Protein AF-E4XZ53-F1 (afdb_monomer_lite)

Radius of gyration: 16.1 Å; chains: 1; bounding box: 41×36×41 Å

Sequence (140 aa):
MKHDQAEGIFIHFSDGKKYIWHYLAPLLDLEEFKAIPKIIFLEACRGRMAEFANEEHATPAAAAFRQHSQPKTPLRKNVALFAASTEGNVALTSIDAEKASYFTDSVCTSLRNHPYQDLAELRRHVMADLDGIKPLVQVF

Foldseek 3Di:
DVQQVVQQDWDADPVGIDRPCVVVVVVCVPPVNVPAAEEAEAEAFQAPDRDADELQRQDPQQLDPPPPDDRPDPDRPRYHYHYQDDHRHHHHAYPPPVDGGLLVVQLVVCCVVPVPDDPVSSVVSSVVSSVVSDRPDDDD

pLDDT: mean 73.19, std 17.67, range [26.7, 96.44]

InterPro domains:
  IPR001309 Peptidase C14, p20 domain [PS50208] (37-49)
  IPR011600 Peptidase C14, caspase domain [PF00656] (30-130)
  IPR029030 Caspase-like domain superfamily [SSF52129] (35-130)

Organism: Oikopleura dioica (NCBI:txid34765)

Structure (mmCIF, N/CA/C/O backbone):
data_AF-E4XZ53-F1
#
_entry.id   AF-E4XZ53-F1
#
loop_
_atom_site.group_PDB
_atom_site.id
_atom_site.type_symbol
_atom_site.label_atom_id
_atom_site.label_alt_id
_atom_site.label_comp_id
_atom_site.label_asym_id
_atom_site.label_entity_id
_atom_site.label_seq_id
_atom_site.pdbx_PDB_ins_code
_atom_site.Cartn_x
_atom_site.Cartn_y
_atom_site.Cartn_z
_atom_site.occupancy
_atom_site.B_iso_or_equiv
_atom_site.auth_seq_id
_atom_site.auth_comp_id
_atom_site.auth_asym_id
_atom_site.auth_atom_id
_atom_site.pdbx_PDB_model_num
ATOM 1 N N . MET A 1 1 ? 2.853 14.688 19.493 1.00 43.38 1 MET A N 1
ATOM 2 C CA . MET A 1 1 ? 3.377 15.432 18.326 1.00 43.38 1 MET A CA 1
ATOM 3 C C . MET A 1 1 ? 4.862 15.221 18.007 1.00 43.38 1 MET A C 1
ATOM 5 O O . MET A 1 1 ? 5.200 15.363 16.845 1.00 43.38 1 MET A O 1
ATOM 9 N N . LYS A 1 2 ? 5.769 14.888 18.949 1.00 45.66 2 LYS A N 1
ATOM 10 C CA . LYS A 1 2 ? 7.175 14.547 18.601 1.00 45.66 2 LYS A CA 1
ATOM 11 C C . LYS A 1 2 ? 7.408 13.070 18.228 1.00 45.66 2 LYS A C 1
ATOM 13 O O . LYS A 1 2 ? 8.416 12.771 17.603 1.00 45.66 2 LYS A O 1
ATOM 18 N N . HIS A 1 3 ? 6.500 12.161 18.591 1.00 47.59 3 HIS A N 1
ATOM 19 C CA . HIS A 1 3 ? 6.663 10.722 18.340 1.00 47.59 3 HIS A CA 1
ATOM 20 C C . HIS A 1 3 ? 6.436 10.329 16.873 1.00 47.59 3 HIS A C 1
ATOM 22 O O . HIS A 1 3 ? 7.139 9.463 16.369 1.00 47.59 3 HIS A O 1
ATOM 28 N N . ASP A 1 4 ? 5.539 11.013 16.163 1.00 50.09 4 ASP A N 1
ATOM 29 C CA . ASP A 1 4 ? 5.110 10.612 14.814 1.00 50.09 4 ASP A CA 1
ATOM 30 C C . ASP A 1 4 ? 6.155 10.925 13.723 1.00 50.09 4 ASP A C 1
ATOM 32 O O . ASP A 1 4 ? 6.219 10.252 12.696 1.0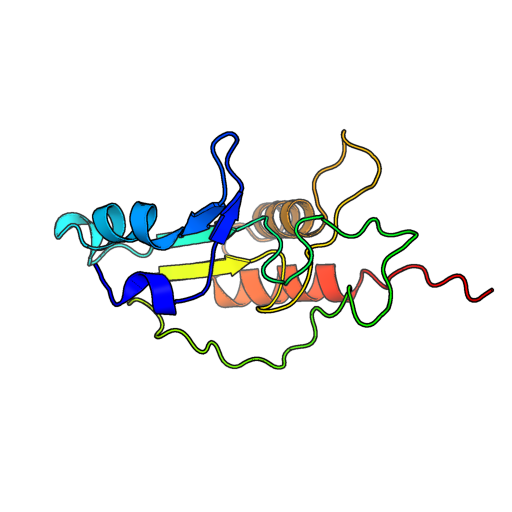0 50.09 4 ASP A O 1
ATOM 36 N N . GLN A 1 5 ? 7.035 11.906 13.962 1.00 49.66 5 GLN A N 1
ATOM 37 C CA . GLN A 1 5 ? 8.167 12.214 13.073 1.00 49.66 5 GLN A CA 1
ATOM 38 C C . GLN A 1 5 ? 9.224 11.099 13.074 1.00 49.66 5 GLN A C 1
ATOM 40 O O . GLN A 1 5 ? 9.925 10.912 12.081 1.00 49.66 5 GLN A O 1
ATOM 45 N N . ALA A 1 6 ? 9.320 10.333 14.167 1.00 46.00 6 ALA A N 1
ATOM 46 C CA . ALA A 1 6 ? 10.237 9.201 14.284 1.00 46.00 6 ALA A CA 1
ATOM 47 C C . ALA A 1 6 ? 9.743 7.950 13.532 1.00 46.00 6 ALA A C 1
ATOM 49 O O . ALA A 1 6 ? 10.519 7.019 13.332 1.00 46.00 6 ALA A O 1
ATOM 50 N N . GLU A 1 7 ? 8.482 7.932 13.080 1.00 54.88 7 GLU A N 1
ATOM 51 C CA . GLU A 1 7 ? 7.881 6.802 12.357 1.00 54.88 7 GLU A CA 1
ATOM 52 C C . GLU A 1 7 ? 8.239 6.784 10.851 1.00 54.88 7 GLU A C 1
ATOM 54 O O . GLU A 1 7 ? 7.857 5.858 10.135 1.00 54.88 7 GLU A O 1
ATOM 59 N N . GLY A 1 8 ? 8.992 7.786 10.371 1.00 63.41 8 GLY A N 1
ATOM 60 C CA . GLY A 1 8 ? 9.863 7.694 9.188 1.00 63.41 8 GLY A CA 1
ATOM 61 C C . GLY A 1 8 ? 9.218 7.746 7.797 1.00 63.41 8 GLY A C 1
ATOM 62 O O . GLY A 1 8 ? 9.947 7.723 6.808 1.00 63.41 8 GLY A O 1
ATOM 63 N N . ILE A 1 9 ? 7.887 7.833 7.676 1.00 75.31 9 ILE A N 1
ATOM 64 C CA . ILE A 1 9 ? 7.204 7.873 6.368 1.00 75.31 9 ILE A CA 1
ATOM 65 C C . ILE A 1 9 ? 6.792 9.307 6.019 1.00 75.31 9 ILE A C 1
ATOM 67 O O . ILE A 1 9 ? 5.923 9.893 6.673 1.00 75.31 9 ILE A O 1
ATOM 71 N N . PHE A 1 10 ? 7.384 9.853 4.957 1.00 79.19 10 PHE A N 1
ATOM 72 C CA . PHE A 1 10 ? 6.996 11.131 4.364 1.00 79.19 10 PHE A CA 1
ATOM 73 C C . PHE A 1 10 ? 6.381 10.930 2.976 1.00 79.19 10 PHE A C 1
ATOM 75 O O . PHE A 1 10 ? 6.775 10.037 2.235 1.00 79.19 10 PHE A O 1
ATOM 82 N N . ILE A 1 11 ? 5.423 11.787 2.633 1.00 79.75 11 ILE A N 1
ATOM 83 C CA . ILE A 1 11 ? 4.800 11.891 1.312 1.00 79.75 11 ILE A CA 1
ATOM 84 C C . ILE A 1 11 ? 5.080 13.292 0.770 1.00 79.75 11 ILE A C 1
ATOM 86 O O . ILE A 1 11 ? 5.128 14.268 1.526 1.00 79.75 11 ILE A O 1
ATOM 90 N N . HIS A 1 12 ? 5.287 13.388 -0.540 1.00 80.25 12 HIS A N 1
ATOM 91 C CA . HIS A 1 12 ? 5.400 14.658 -1.242 1.00 80.25 12 HIS A CA 1
ATOM 92 C C . HIS A 1 12 ? 4.020 15.169 -1.651 1.00 80.25 12 HIS A C 1
ATOM 94 O O . HIS A 1 12 ? 3.297 14.508 -2.389 1.00 80.25 12 HIS A O 1
ATOM 100 N N . PHE A 1 13 ? 3.686 16.366 -1.187 1.00 82.44 13 PHE A N 1
ATOM 101 C CA . PHE A 1 13 ? 2.562 17.160 -1.666 1.00 82.44 13 PHE A CA 1
ATOM 102 C C . PHE A 1 13 ? 3.090 18.318 -2.522 1.00 82.44 13 PHE A C 1
ATOM 104 O O . PHE A 1 13 ? 4.295 18.591 -2.538 1.00 82.44 13 PHE A O 1
ATOM 111 N N . SER A 1 14 ? 2.196 19.025 -3.216 1.00 84.56 14 SER A N 1
ATOM 112 C CA . SER A 1 14 ? 2.557 20.194 -4.034 1.00 84.56 14 SER A CA 1
ATOM 113 C C . SER A 1 14 ? 3.219 21.320 -3.229 1.00 84.56 14 SER A C 1
ATOM 115 O O . SER A 1 14 ? 4.012 22.078 -3.776 1.00 84.56 14 SER A O 1
ATOM 117 N N . ASP A 1 15 ? 2.936 21.404 -1.928 1.00 85.69 15 ASP A N 1
ATOM 118 C CA . ASP A 1 15 ? 3.503 22.371 -0.982 1.00 85.69 15 ASP A CA 1
ATOM 119 C C . ASP A 1 15 ? 4.679 21.811 -0.157 1.00 85.69 15 ASP A C 1
ATOM 121 O O . ASP A 1 15 ? 5.179 22.476 0.751 1.00 85.69 15 ASP A O 1
ATOM 125 N N . GLY A 1 16 ? 5.149 20.600 -0.474 1.00 82.44 16 GLY A N 1
ATOM 126 C CA . GLY A 1 16 ? 6.372 20.027 0.081 1.00 82.44 16 GLY A CA 1
ATOM 127 C C . GLY A 1 16 ? 6.203 18.673 0.770 1.00 82.44 16 GLY A C 1
ATOM 128 O O . GLY A 1 16 ? 5.188 17.984 0.663 1.00 82.44 16 GLY A O 1
ATOM 129 N N . LYS A 1 17 ? 7.263 18.258 1.471 1.00 81.25 17 LYS A N 1
ATOM 130 C CA . LYS A 1 17 ? 7.330 16.968 2.171 1.00 81.25 17 LYS A CA 1
ATOM 131 C C . LYS A 1 17 ? 6.567 17.027 3.485 1.00 81.25 17 LYS A C 1
ATOM 133 O O . LYS A 1 17 ? 6.810 17.918 4.299 1.00 81.25 17 LYS A O 1
ATOM 138 N N . LYS A 1 18 ? 5.718 16.033 3.739 1.00 83.81 18 LYS A N 1
ATOM 139 C CA . LYS A 1 18 ? 4.963 15.932 4.991 1.00 83.81 18 LYS A CA 1
ATOM 140 C C . LYS A 1 18 ? 4.955 14.511 5.531 1.00 83.81 18 LYS A C 1
ATOM 142 O O . LYS A 1 18 ? 4.896 13.556 4.766 1.00 83.81 18 LYS A O 1
ATOM 147 N N . TYR A 1 19 ? 4.983 14.368 6.852 1.00 82.44 19 TYR A N 1
ATOM 148 C CA . TYR A 1 19 ? 4.869 13.063 7.502 1.00 82.44 19 TYR A CA 1
ATOM 149 C C . TYR A 1 19 ? 3.428 12.570 7.443 1.00 82.44 19 TYR A C 1
ATOM 151 O O . TYR A 1 19 ? 2.519 13.266 7.898 1.00 82.44 19 TYR A O 1
ATOM 159 N N . ILE A 1 20 ? 3.220 11.364 6.911 1.00 81.88 20 ILE A N 1
ATOM 160 C CA . ILE A 1 20 ? 1.872 10.813 6.715 1.00 81.88 20 ILE A CA 1
ATOM 161 C C . ILE A 1 20 ? 1.120 10.677 8.047 1.00 81.88 20 ILE A C 1
ATOM 163 O O . ILE A 1 20 ? -0.071 10.967 8.138 1.00 81.88 20 ILE A O 1
ATOM 167 N N . TRP A 1 21 ? 1.832 10.324 9.119 1.00 81.56 21 TRP A N 1
ATOM 168 C CA . TRP A 1 21 ? 1.237 10.095 10.432 1.00 81.56 21 TRP A CA 1
ATOM 169 C C . TRP A 1 21 ? 0.693 11.360 11.088 1.00 81.56 21 TRP A C 1
ATOM 171 O O . TRP A 1 21 ? -0.245 11.259 11.868 1.00 81.56 21 TRP A O 1
ATOM 181 N N . HIS A 1 22 ? 1.175 12.551 10.717 1.00 82.50 22 HIS A N 1
ATOM 182 C CA . HIS A 1 22 ? 0.549 13.799 11.169 1.00 82.50 22 HIS A CA 1
ATOM 183 C C . HIS A 1 22 ? -0.903 13.934 10.683 1.00 82.50 22 HIS A C 1
ATOM 185 O O . HIS A 1 22 ? -1.699 14.601 11.335 1.00 82.50 22 HIS A O 1
ATOM 191 N N . TYR A 1 23 ? -1.246 13.298 9.560 1.00 82.88 23 TYR A N 1
ATOM 192 C CA . TYR A 1 23 ? -2.596 13.300 8.993 1.00 82.88 23 TYR A CA 1
ATOM 193 C C . TYR A 1 23 ? -3.411 12.095 9.440 1.00 82.88 23 TYR A C 1
ATOM 195 O O . TYR A 1 23 ? -4.608 12.213 9.686 1.00 82.88 23 TYR A O 1
ATOM 203 N N . LEU A 1 24 ? -2.765 10.935 9.554 1.00 84.38 24 LEU A N 1
ATOM 204 C CA . LEU A 1 24 ? -3.453 9.703 9.912 1.00 84.38 24 LEU A CA 1
ATOM 205 C C . LEU A 1 24 ? -3.709 9.582 11.413 1.00 84.38 24 LEU A C 1
ATOM 207 O O . LEU A 1 24 ? -4.781 9.123 11.785 1.00 84.38 24 LEU A O 1
ATOM 211 N N . ALA A 1 25 ? -2.778 9.990 12.282 1.00 82.94 25 ALA A N 1
ATOM 212 C CA . ALA A 1 25 ? -2.934 9.824 13.730 1.00 82.94 25 ALA A CA 1
ATOM 213 C C . ALA A 1 25 ? -4.231 10.456 14.275 1.00 82.94 25 ALA A C 1
ATOM 215 O O . ALA A 1 25 ? -4.965 9.744 14.955 1.00 82.94 25 ALA A O 1
ATOM 216 N N . PRO A 1 26 ? -4.610 11.701 13.907 1.00 85.19 26 PRO A N 1
ATOM 217 C CA . PRO A 1 26 ? -5.870 12.287 14.367 1.00 85.19 26 PRO A CA 1
ATOM 218 C C . PRO A 1 26 ? -7.105 11.460 14.008 1.00 85.19 26 PRO A C 1
ATOM 220 O O . PRO A 1 26 ? -8.042 11.411 14.792 1.00 85.19 26 PRO A O 1
ATOM 223 N N . LEU A 1 27 ? -7.103 10.803 12.844 1.00 82.25 27 LEU A N 1
ATOM 224 C CA . LEU A 1 27 ? -8.181 9.913 12.419 1.00 82.25 27 LEU A CA 1
ATOM 225 C C . LEU A 1 27 ? -8.122 8.579 13.176 1.00 82.25 27 LEU A C 1
ATOM 227 O O . LEU A 1 27 ? -9.135 8.065 13.633 1.00 82.25 27 LEU A O 1
ATOM 231 N N . LEU A 1 28 ? -6.929 8.004 13.303 1.00 82.06 28 LEU A N 1
ATOM 232 C CA . LEU A 1 28 ? -6.718 6.683 13.893 1.00 82.06 28 LEU A CA 1
ATOM 233 C C . LEU A 1 28 ? -6.945 6.649 15.408 1.00 82.06 28 LEU A C 1
ATOM 235 O O . LEU A 1 28 ? -7.280 5.586 15.935 1.00 82.06 28 LEU A O 1
ATOM 239 N N . ASP A 1 29 ? -6.780 7.790 16.076 1.00 81.81 29 ASP A N 1
ATOM 240 C CA . ASP A 1 29 ? -6.873 7.924 17.529 1.00 81.81 29 ASP A CA 1
ATOM 241 C C . ASP A 1 29 ? -8.289 8.302 18.018 1.00 81.81 29 ASP A C 1
ATOM 243 O O . ASP A 1 29 ? -8.516 8.337 19.231 1.00 81.81 29 ASP A O 1
ATOM 247 N N . LEU A 1 30 ? -9.250 8.525 17.105 1.00 86.31 30 LEU A N 1
ATOM 248 C CA . LEU A 1 30 ? -10.670 8.709 17.443 1.00 86.31 30 LEU A CA 1
ATOM 249 C C . LEU A 1 30 ? -11.216 7.471 18.159 1.00 86.31 30 LEU A C 1
ATOM 251 O O . LEU A 1 30 ? -10.996 6.340 17.715 1.00 86.31 30 LEU A O 1
ATOM 255 N N . GLU A 1 31 ? -11.944 7.679 19.258 1.00 87.31 31 GLU A N 1
ATOM 256 C CA . GLU A 1 31 ? -12.443 6.600 20.120 1.00 87.31 31 GLU A CA 1
ATOM 257 C C . GLU A 1 31 ? -13.323 5.620 19.336 1.00 87.31 31 GLU A C 1
ATOM 259 O O . GLU A 1 31 ? -13.156 4.405 19.425 1.00 87.31 31 GLU A O 1
ATOM 264 N N . GLU A 1 32 ? -14.182 6.163 18.478 1.00 87.56 32 GLU A N 1
ATOM 265 C CA . GLU A 1 32 ? -15.097 5.444 17.597 1.00 87.56 32 GLU A CA 1
ATOM 266 C C . GLU A 1 32 ? -14.352 4.553 16.604 1.00 87.56 32 GLU A C 1
ATOM 268 O O . GLU A 1 32 ? -14.845 3.500 16.199 1.00 87.56 32 GLU A O 1
ATOM 273 N N . PHE A 1 33 ? -13.144 4.959 16.215 1.00 84.50 33 PHE A N 1
ATOM 274 C CA . PHE A 1 33 ? -12.345 4.212 15.266 1.00 84.50 33 PHE A CA 1
ATOM 275 C C . PHE A 1 33 ? -11.413 3.227 15.946 1.00 84.50 33 PHE A C 1
ATOM 277 O O . PHE A 1 33 ? -11.055 2.259 15.289 1.00 84.50 33 PHE A O 1
ATOM 284 N N . LYS A 1 34 ? -11.056 3.348 17.232 1.00 81.44 34 LYS A N 1
ATOM 285 C CA . LYS A 1 34 ? -10.080 2.453 17.897 1.00 81.44 34 LYS A CA 1
ATOM 286 C C . LYS A 1 34 ? -10.353 0.959 17.701 1.00 81.44 34 LYS A C 1
ATOM 288 O O . LYS A 1 34 ? -9.409 0.209 17.448 1.00 81.44 34 LYS A O 1
ATOM 293 N N . ALA A 1 35 ? -11.614 0.534 17.762 1.00 83.50 35 ALA A N 1
ATOM 294 C CA . ALA A 1 35 ? -12.009 -0.869 17.598 1.00 83.50 35 ALA A CA 1
ATOM 295 C C . ALA A 1 35 ? -12.091 -1.340 16.133 1.00 83.50 35 ALA A C 1
ATOM 297 O O . ALA A 1 35 ? -12.118 -2.540 15.875 1.00 83.50 35 ALA A O 1
ATOM 298 N N . ILE A 1 36 ? -12.114 -0.417 15.170 1.00 87.62 36 ILE A N 1
ATOM 299 C CA . ILE A 1 36 ? -12.284 -0.724 13.748 1.00 87.62 36 ILE A CA 1
ATOM 300 C C . ILE A 1 36 ? -10.912 -1.032 13.125 1.00 87.62 36 ILE A C 1
ATOM 302 O O . ILE A 1 36 ? -9.989 -0.230 13.299 1.00 87.62 36 ILE A O 1
ATOM 306 N N . PRO A 1 37 ? -10.736 -2.152 12.399 1.00 87.25 37 PRO A N 1
ATOM 307 C CA . PRO A 1 37 ? -9.548 -2.391 11.583 1.00 87.25 37 PRO A CA 1
ATOM 308 C C . PRO A 1 37 ? -9.445 -1.384 10.433 1.00 87.25 37 PRO A C 1
ATOM 310 O O . PRO A 1 37 ? -10.416 -1.156 9.716 1.00 87.25 37 PRO A O 1
ATOM 313 N N . LYS A 1 38 ? -8.262 -0.801 10.227 1.00 88.00 38 LYS A N 1
ATOM 314 C CA . LYS A 1 38 ? -7.980 0.104 9.105 1.00 88.00 38 LYS A CA 1
ATOM 315 C C . LYS A 1 38 ? -6.924 -0.505 8.210 1.00 88.00 38 LYS A C 1
ATOM 317 O O . LYS A 1 38 ? -5.934 -1.056 8.690 1.00 88.00 38 LYS A O 1
ATOM 322 N N . ILE A 1 39 ? -7.121 -0.337 6.914 1.00 89.19 39 ILE A N 1
ATOM 323 C CA . ILE A 1 39 ? -6.181 -0.760 5.886 1.00 89.19 39 ILE A CA 1
ATOM 324 C C . ILE A 1 39 ? -5.718 0.500 5.168 1.00 89.19 39 ILE A C 1
ATOM 326 O O . ILE A 1 39 ? -6.537 1.316 4.750 1.00 89.19 39 ILE A O 1
ATOM 330 N N . ILE A 1 40 ? -4.406 0.670 5.056 1.00 88.38 40 ILE A N 1
ATOM 331 C CA . ILE A 1 40 ? -3.780 1.780 4.344 1.00 88.38 40 ILE A CA 1
ATOM 332 C C . ILE A 1 40 ? -2.976 1.183 3.197 1.00 88.38 40 ILE A C 1
ATOM 334 O O . ILE A 1 40 ? -2.075 0.377 3.433 1.00 88.38 40 ILE A O 1
ATOM 338 N N . PHE A 1 41 ? -3.279 1.610 1.975 1.00 90.12 41 PHE A N 1
ATOM 339 C CA . PHE A 1 41 ? -2.453 1.359 0.799 1.00 90.12 41 PHE A CA 1
ATOM 340 C C . PHE A 1 41 ? -1.627 2.612 0.511 1.00 90.12 41 PHE A C 1
ATOM 342 O O . PHE A 1 41 ? -2.175 3.706 0.393 1.00 90.12 41 PHE A O 1
ATOM 349 N N . LEU A 1 42 ? -0.308 2.456 0.443 1.00 87.50 42 LEU A N 1
ATOM 350 C CA . LEU A 1 42 ? 0.646 3.538 0.246 1.00 87.50 42 LEU A CA 1
ATOM 351 C C . LEU A 1 42 ? 1.435 3.316 -1.046 1.00 87.50 42 LEU A C 1
ATOM 353 O O . LEU A 1 42 ? 2.426 2.585 -1.061 1.00 87.50 42 LEU A O 1
ATOM 357 N N . GLU A 1 43 ? 1.011 3.995 -2.108 1.00 87.12 43 GLU A N 1
ATOM 358 C CA . GLU A 1 43 ? 1.741 4.105 -3.373 1.00 87.12 43 GLU A CA 1
ATOM 359 C C . GLU A 1 43 ? 2.727 5.277 -3.292 1.00 87.12 43 GLU A C 1
ATOM 361 O O . GLU A 1 43 ? 2.416 6.411 -3.656 1.00 87.12 43 GLU A O 1
ATOM 366 N N . ALA A 1 44 ? 3.899 5.029 -2.715 1.00 80.81 44 ALA A N 1
ATOM 367 C CA . ALA A 1 44 ? 4.952 6.029 -2.608 1.00 80.81 44 ALA A CA 1
ATOM 368 C C . ALA A 1 44 ? 6.317 5.372 -2.406 1.00 80.81 44 ALA A C 1
ATOM 370 O O . ALA A 1 44 ? 6.428 4.314 -1.780 1.00 80.81 44 ALA A O 1
ATOM 371 N N . CYS A 1 45 ? 7.368 6.060 -2.850 1.00 78.19 45 CYS A N 1
ATOM 372 C CA . CYS A 1 45 ? 8.732 5.740 -2.451 1.00 78.19 45 CYS A CA 1
ATOM 373 C C . CYS A 1 45 ? 8.926 6.009 -0.952 1.00 78.19 45 CYS A C 1
ATOM 375 O O . CYS A 1 45 ? 8.416 6.986 -0.403 1.00 78.19 45 CYS A O 1
ATOM 377 N N . ARG A 1 46 ? 9.722 5.167 -0.289 1.00 75.50 46 ARG A N 1
ATOM 378 C CA . ARG A 1 46 ? 10.058 5.287 1.141 1.00 75.50 46 ARG A CA 1
ATOM 379 C C . ARG A 1 46 ? 11.565 5.428 1.370 1.00 75.50 46 ARG A C 1
ATOM 381 O O . ARG A 1 46 ? 12.049 5.179 2.474 1.00 75.50 46 ARG A O 1
ATOM 388 N N . GLY A 1 47 ? 12.304 5.797 0.323 1.00 67.31 47 GLY A N 1
ATOM 389 C CA . GLY A 1 47 ? 13.759 5.934 0.294 1.00 67.31 47 GLY A CA 1
ATOM 390 C C . GLY A 1 47 ? 14.250 7.364 0.072 1.00 67.31 47 GLY A C 1
ATOM 391 O O . GLY A 1 47 ? 13.489 8.326 0.106 1.00 67.31 47 GLY A O 1
ATOM 392 N N . ARG A 1 48 ? 15.567 7.511 -0.135 1.00 56.66 48 ARG A N 1
ATOM 393 C CA . ARG A 1 48 ? 16.204 8.826 -0.361 1.00 56.66 48 ARG A CA 1
ATOM 394 C C . ARG A 1 48 ? 15.919 9.406 -1.744 1.00 56.66 48 ARG A C 1
ATOM 396 O O . ARG A 1 48 ? 16.025 10.617 -1.913 1.00 56.66 48 ARG A O 1
ATOM 403 N N . MET A 1 49 ? 15.590 8.554 -2.712 1.00 55.66 49 MET A N 1
ATOM 404 C CA . MET A 1 49 ? 15.195 8.992 -4.045 1.00 55.66 49 MET A CA 1
ATOM 405 C C . MET A 1 49 ? 13.708 9.338 -4.010 1.00 55.66 49 MET A C 1
ATOM 407 O O . MET A 1 49 ? 12.879 8.513 -3.634 1.00 55.66 49 MET A O 1
ATOM 411 N N . ALA A 1 50 ? 13.407 10.597 -4.322 1.00 50.66 50 ALA A N 1
ATOM 412 C CA . ALA A 1 50 ? 12.056 11.157 -4.311 1.00 50.66 50 ALA A CA 1
ATOM 413 C C . ALA A 1 50 ? 11.238 10.774 -5.559 1.00 50.66 50 ALA A C 1
ATOM 415 O O . ALA A 1 50 ? 10.115 11.242 -5.717 1.00 50.66 50 ALA A O 1
ATOM 416 N N . GLU A 1 51 ? 11.807 9.948 -6.437 1.00 54.69 51 GLU A N 1
ATOM 417 C CA . GLU A 1 51 ? 11.258 9.578 -7.737 1.00 54.69 51 GLU A CA 1
ATOM 418 C C . GLU A 1 51 ? 11.076 8.061 -7.806 1.00 54.69 51 GLU A C 1
ATOM 420 O O . GLU A 1 51 ? 11.879 7.301 -7.253 1.00 54.69 51 GLU A O 1
ATOM 425 N N . PHE A 1 52 ? 10.005 7.636 -8.477 1.00 54.59 52 PHE A N 1
ATOM 426 C CA . PHE A 1 52 ? 9.794 6.237 -8.826 1.00 54.59 52 PHE A CA 1
ATOM 427 C C . PHE A 1 52 ? 10.903 5.777 -9.774 1.00 54.59 52 PHE A C 1
ATOM 429 O O . PHE A 1 52 ? 11.359 6.545 -10.622 1.00 54.59 52 PHE A O 1
ATOM 436 N N . ALA A 1 53 ? 11.333 4.523 -9.649 1.00 56.44 53 ALA A N 1
ATOM 437 C CA . ALA A 1 53 ? 12.227 3.951 -10.646 1.00 56.44 53 ALA A CA 1
ATOM 438 C C . ALA A 1 53 ? 11.400 3.403 -11.814 1.00 56.44 53 ALA A C 1
ATOM 440 O O . ALA A 1 53 ? 10.528 2.553 -11.623 1.00 56.44 53 ALA A O 1
ATOM 441 N N . ASN A 1 54 ? 11.700 3.895 -13.016 1.00 58.00 54 ASN A N 1
ATOM 442 C CA . ASN A 1 54 ? 11.196 3.331 -14.264 1.00 58.00 54 ASN A CA 1
ATOM 443 C C . ASN A 1 54 ? 11.792 1.932 -14.465 1.00 58.00 54 ASN A C 1
ATOM 445 O O . ASN A 1 54 ? 12.986 1.737 -14.225 1.00 58.00 54 ASN A O 1
ATOM 449 N N . GLU A 1 55 ? 10.982 0.978 -14.931 1.00 58.62 55 GLU A N 1
ATOM 450 C CA . GLU A 1 55 ? 11.381 -0.430 -15.096 1.00 58.62 55 GLU A CA 1
ATOM 451 C C . GLU A 1 55 ? 12.683 -0.595 -15.908 1.00 58.62 55 GLU A C 1
ATOM 453 O O . GLU A 1 55 ? 13.565 -1.345 -15.496 1.00 58.62 55 GLU A O 1
ATOM 458 N N . GLU A 1 56 ? 12.862 0.174 -16.990 1.00 55.47 56 GLU A N 1
ATOM 459 C CA . GLU A 1 56 ? 14.048 0.119 -17.870 1.00 55.47 56 GLU A CA 1
ATOM 460 C C . GLU A 1 56 ? 15.355 0.607 -17.217 1.00 55.47 56 GLU A C 1
ATOM 462 O O . GLU A 1 56 ? 16.447 0.355 -17.727 1.00 55.47 56 GLU A O 1
ATOM 467 N N . HIS A 1 57 ? 15.272 1.331 -16.099 1.00 53.00 57 HIS A N 1
ATOM 468 C CA . HIS A 1 57 ? 16.428 1.940 -15.427 1.00 53.00 57 HIS A CA 1
ATOM 469 C C . HIS A 1 57 ? 16.581 1.482 -13.971 1.00 53.00 57 HIS A C 1
ATOM 471 O O . HIS A 1 57 ? 17.472 1.947 -13.252 1.00 53.00 57 HIS A O 1
ATOM 477 N N . ALA A 1 58 ? 15.725 0.567 -13.513 1.00 51.78 58 ALA A N 1
ATOM 478 C CA . ALA A 1 58 ? 15.743 0.074 -12.148 1.00 51.78 58 ALA A CA 1
ATOM 479 C C . ALA A 1 58 ? 16.962 -0.839 -11.921 1.00 51.78 58 ALA A C 1
ATOM 481 O O . ALA A 1 58 ? 17.013 -1.983 -12.367 1.00 51.78 58 ALA A O 1
ATOM 482 N N . THR A 1 59 ? 17.963 -0.351 -11.182 1.00 50.34 59 THR A N 1
ATOM 483 C CA . THR A 1 59 ? 19.074 -1.206 -10.734 1.00 50.34 59 THR A CA 1
ATOM 484 C C . THR A 1 59 ? 18.585 -2.232 -9.695 1.00 50.34 59 THR A C 1
ATOM 486 O O . THR A 1 59 ? 17.650 -1.947 -8.943 1.00 50.34 59 THR A O 1
ATOM 489 N N . PRO A 1 60 ? 19.230 -3.409 -9.554 1.00 46.62 60 PRO A N 1
ATOM 490 C CA . PRO A 1 60 ? 18.830 -4.432 -8.577 1.00 46.62 60 PRO A CA 1
ATOM 491 C C . PRO A 1 60 ? 18.801 -3.958 -7.111 1.00 46.62 60 PRO A C 1
ATOM 493 O O . PRO A 1 60 ? 18.141 -4.574 -6.277 1.00 46.62 60 PRO A O 1
ATOM 496 N N . ALA A 1 61 ? 19.510 -2.870 -6.788 1.00 42.25 61 ALA A N 1
ATOM 497 C CA . ALA A 1 61 ? 19.469 -2.226 -5.475 1.00 42.25 61 ALA A CA 1
ATOM 498 C C . ALA A 1 61 ? 18.261 -1.283 -5.302 1.00 42.25 61 ALA A C 1
ATOM 500 O O . ALA A 1 61 ? 17.810 -1.086 -4.180 1.00 42.25 61 ALA A O 1
ATOM 501 N N . ALA A 1 62 ? 17.729 -0.727 -6.395 1.00 46.34 62 ALA A N 1
ATOM 502 C CA . ALA A 1 62 ? 16.522 0.096 -6.406 1.00 46.34 62 ALA A CA 1
ATOM 503 C C . ALA A 1 62 ? 15.244 -0.766 -6.388 1.00 46.34 62 ALA A C 1
ATOM 505 O O . ALA A 1 62 ? 14.294 -0.448 -5.681 1.00 46.34 62 ALA A O 1
ATOM 506 N N . ALA A 1 63 ? 15.245 -1.901 -7.092 1.00 48.41 63 ALA A N 1
ATOM 507 C CA . ALA A 1 63 ? 14.095 -2.804 -7.228 1.00 48.41 63 ALA A CA 1
ATOM 508 C C . ALA A 1 63 ? 13.873 -3.758 -6.034 1.00 48.41 63 ALA A C 1
ATOM 510 O O . ALA A 1 63 ? 13.108 -4.718 -6.123 1.00 48.41 63 ALA A O 1
ATOM 511 N N . ALA A 1 64 ? 14.567 -3.561 -4.914 1.00 49.12 64 ALA A N 1
ATOM 512 C CA . ALA A 1 64 ? 14.573 -4.540 -3.842 1.00 49.12 64 ALA A CA 1
ATOM 513 C C . ALA A 1 64 ? 13.288 -4.481 -2.988 1.00 49.12 64 ALA A C 1
ATOM 515 O O . ALA A 1 64 ? 13.285 -3.963 -1.871 1.00 49.12 64 ALA A O 1
ATOM 516 N N . PHE A 1 65 ? 12.253 -5.210 -3.415 1.00 50.06 65 PHE A N 1
ATOM 517 C CA . PHE A 1 65 ? 11.256 -5.830 -2.522 1.00 50.06 65 PHE A CA 1
ATOM 518 C C . PHE A 1 65 ? 11.887 -6.902 -1.599 1.00 50.06 65 PHE A C 1
ATOM 520 O O . PHE A 1 65 ? 11.212 -7.781 -1.069 1.00 50.06 65 PHE A O 1
ATOM 527 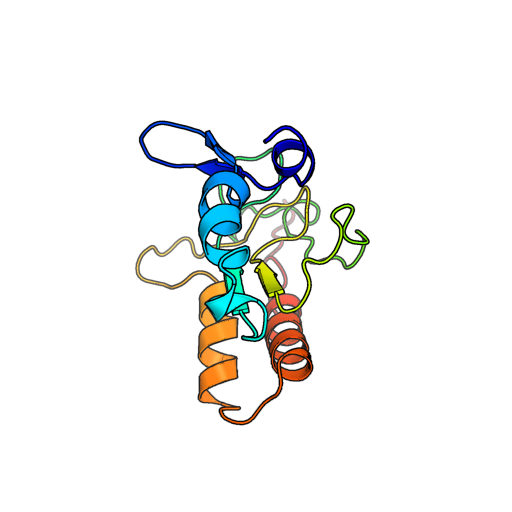N N . ARG A 1 66 ? 13.208 -6.852 -1.359 1.00 42.53 66 ARG A N 1
ATOM 528 C CA . ARG A 1 66 ? 13.891 -7.798 -0.479 1.00 42.53 66 ARG A CA 1
ATOM 529 C C . ARG A 1 66 ? 13.464 -7.557 0.966 1.00 42.53 66 ARG A C 1
ATOM 531 O O . ARG A 1 66 ? 13.633 -6.472 1.521 1.00 42.53 66 ARG A O 1
ATOM 538 N N . GLN A 1 67 ? 12.932 -8.620 1.559 1.00 44.34 67 GLN A N 1
ATOM 539 C CA . GLN A 1 67 ? 12.320 -8.750 2.884 1.00 44.34 67 GLN A CA 1
ATOM 540 C C . GLN A 1 67 ? 13.250 -8.479 4.094 1.00 44.34 67 GLN A C 1
ATOM 542 O O . GLN A 1 67 ? 13.255 -9.249 5.054 1.00 44.34 67 GLN A O 1
ATOM 547 N N . HIS A 1 68 ? 14.041 -7.403 4.118 1.00 40.09 68 HIS A N 1
ATOM 548 C CA . HIS A 1 68 ? 15.057 -7.215 5.169 1.00 40.09 68 HIS A CA 1
ATOM 549 C C . HIS A 1 68 ? 15.015 -5.883 5.912 1.00 40.09 68 HIS A C 1
ATOM 551 O O . HIS A 1 68 ? 16.046 -5.315 6.261 1.00 40.09 68 HIS A O 1
ATOM 557 N N . SER A 1 69 ? 13.825 -5.434 6.287 1.00 42.94 69 SER A N 1
ATOM 558 C CA . SER A 1 69 ? 13.712 -4.492 7.397 1.00 42.94 69 SER A CA 1
ATOM 559 C C . SER A 1 69 ? 12.531 -4.887 8.267 1.00 42.94 69 SER A C 1
ATOM 561 O O . SER A 1 69 ? 11.378 -4.728 7.862 1.00 42.94 69 SER A O 1
ATOM 563 N N . GLN A 1 70 ? 12.815 -5.409 9.466 1.00 44.25 70 GLN A N 1
ATOM 564 C CA . GLN A 1 70 ? 11.829 -5.368 10.542 1.00 44.25 70 GLN A CA 1
ATOM 565 C C . GLN A 1 70 ? 11.326 -3.921 10.638 1.00 44.25 70 GLN A C 1
ATOM 567 O O . GLN A 1 70 ? 12.158 -3.008 10.591 1.00 44.25 70 GLN A O 1
ATOM 572 N N . PRO A 1 71 ? 10.004 -3.688 10.706 1.00 50.66 71 PRO A N 1
ATOM 573 C CA . PRO A 1 71 ? 9.489 -2.335 10.832 1.00 50.66 71 PRO A CA 1
ATOM 574 C C . PRO A 1 71 ? 10.116 -1.707 12.079 1.00 50.66 71 PRO A C 1
ATOM 576 O O . PRO A 1 71 ? 9.933 -2.207 13.186 1.00 50.66 71 PRO A O 1
ATOM 579 N N . LYS A 1 72 ? 10.889 -0.629 11.899 1.00 50.25 72 LYS A N 1
ATOM 580 C CA . LYS A 1 72 ? 11.433 0.153 13.024 1.00 50.25 72 LYS A CA 1
ATOM 581 C C . LYS A 1 72 ? 10.328 0.864 13.806 1.00 50.25 72 LYS A C 1
ATOM 583 O O . LYS A 1 72 ? 10.548 1.312 14.928 1.00 50.25 72 LYS A O 1
ATOM 588 N N . THR A 1 73 ? 9.147 0.954 13.207 1.00 53.97 73 THR A N 1
ATOM 589 C CA . THR A 1 73 ? 7.983 1.638 13.746 1.00 53.97 73 THR A CA 1
ATOM 590 C C . THR A 1 73 ? 7.082 0.653 14.493 1.00 53.97 73 THR A C 1
ATOM 592 O O . THR A 1 73 ? 6.748 -0.396 13.932 1.00 53.97 73 THR A O 1
ATOM 595 N N . PRO A 1 74 ? 6.646 0.965 15.727 1.00 54.12 74 PRO A N 1
ATOM 596 C CA . PRO A 1 74 ? 5.662 0.149 16.425 1.00 54.12 74 PRO A CA 1
ATOM 597 C C . PRO A 1 74 ? 4.385 0.030 15.585 1.00 54.12 74 PRO A C 1
ATOM 599 O O . PRO A 1 74 ? 3.838 1.020 15.103 1.00 54.12 74 PRO A O 1
ATOM 602 N N . LEU A 1 75 ? 3.909 -1.202 15.402 1.00 58.59 75 LEU A N 1
ATOM 603 C CA . LEU A 1 75 ? 2.640 -1.469 14.731 1.00 58.59 75 LEU A CA 1
ATOM 604 C C . LEU A 1 75 ? 1.517 -0.782 15.522 1.00 58.59 75 LEU A C 1
ATOM 606 O O . LEU A 1 75 ? 1.243 -1.155 16.667 1.00 58.59 75 LEU A O 1
ATOM 610 N N . ARG A 1 76 ? 0.862 0.225 14.929 1.00 71.56 76 ARG A N 1
ATOM 611 C CA . ARG A 1 76 ? -0.363 0.791 15.506 1.00 71.56 76 ARG A CA 1
ATOM 612 C C . ARG A 1 76 ? -1.418 -0.312 15.561 1.00 71.56 76 ARG A C 1
ATOM 614 O O . ARG A 1 76 ? -1.640 -1.021 14.578 1.00 71.56 76 ARG A O 1
ATOM 621 N N . LYS A 1 77 ? -2.054 -0.481 16.723 1.00 73.62 77 LYS A N 1
ATOM 622 C CA . LYS A 1 77 ? -3.097 -1.501 16.904 1.00 73.62 77 LYS A CA 1
ATOM 623 C C . LYS A 1 77 ? -4.206 -1.283 15.873 1.00 73.62 77 LYS A C 1
ATOM 625 O O . LYS A 1 77 ? -4.610 -0.148 15.635 1.00 73.62 77 LYS A O 1
ATOM 630 N N . ASN A 1 78 ? -4.705 -2.373 15.293 1.00 81.12 78 ASN A N 1
ATOM 631 C CA . ASN A 1 78 ? -5.797 -2.369 14.315 1.00 81.12 78 ASN A CA 1
ATOM 632 C C . ASN A 1 78 ? -5.499 -1.585 13.022 1.00 81.12 78 ASN A C 1
ATOM 634 O O . ASN A 1 78 ? -6.429 -1.123 12.364 1.00 81.12 78 ASN A O 1
ATOM 638 N N . VAL A 1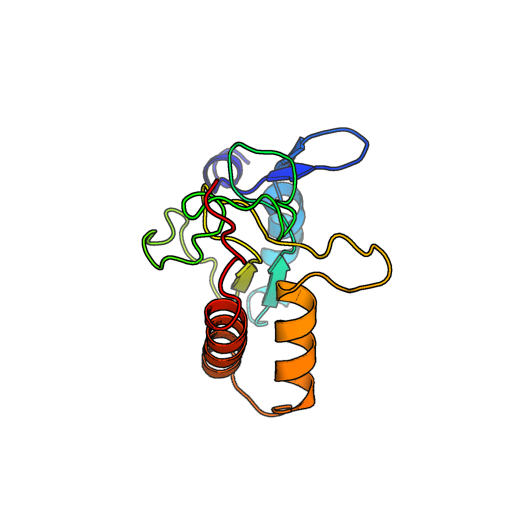 79 ? -4.225 -1.432 12.645 1.00 85.25 79 VAL A N 1
ATOM 639 C CA . VAL A 1 79 ? -3.816 -0.802 11.382 1.00 85.25 79 VAL A CA 1
ATOM 640 C C . VAL A 1 79 ? -2.943 -1.762 10.583 1.00 85.25 79 VAL A C 1
ATOM 642 O O . VAL A 1 79 ? -1.898 -2.204 11.056 1.00 85.25 79 VAL A O 1
ATOM 645 N N . ALA A 1 80 ? -3.352 -2.050 9.351 1.00 86.12 80 ALA A N 1
ATOM 646 C CA . ALA A 1 80 ? -2.546 -2.749 8.362 1.00 86.12 80 ALA A CA 1
ATOM 647 C C . ALA A 1 80 ? -2.042 -1.749 7.315 1.00 86.12 80 ALA A C 1
ATOM 649 O O . ALA A 1 80 ? -2.836 -1.058 6.679 1.00 86.12 80 ALA A O 1
ATOM 650 N N . LEU A 1 81 ? -0.723 -1.675 7.135 1.00 84.81 81 LEU A N 1
ATOM 651 C CA . LEU A 1 81 ? -0.084 -0.839 6.121 1.00 84.81 81 LEU A CA 1
ATOM 652 C C . LEU A 1 81 ? 0.486 -1.722 5.007 1.00 84.81 81 LEU A C 1
ATOM 654 O O . LEU A 1 81 ? 1.386 -2.527 5.248 1.00 84.81 81 LEU A O 1
ATOM 658 N N . PHE A 1 82 ? -0.008 -1.516 3.792 1.00 87.25 82 PHE A N 1
ATOM 659 C CA . PHE A 1 82 ? 0.526 -2.069 2.555 1.00 87.25 82 PHE A CA 1
ATOM 660 C C . PHE A 1 82 ? 1.241 -0.942 1.817 1.00 87.25 82 PHE A C 1
ATOM 662 O O . PHE A 1 82 ? 0.646 0.104 1.578 1.00 87.25 82 PHE A O 1
ATOM 669 N N . ALA A 1 83 ? 2.514 -1.127 1.482 1.00 84.50 83 ALA A N 1
ATOM 670 C CA . ALA A 1 83 ? 3.312 -0.098 0.826 1.00 84.50 83 ALA A CA 1
ATOM 671 C C . ALA A 1 83 ? 3.952 -0.640 -0.453 1.00 84.50 83 ALA A C 1
ATOM 673 O O . ALA A 1 83 ? 4.450 -1.766 -0.454 1.00 84.50 83 ALA A O 1
ATOM 674 N N . ALA A 1 84 ? 3.986 0.199 -1.489 1.00 82.56 84 ALA A N 1
ATOM 675 C CA . ALA A 1 84 ? 4.608 -0.088 -2.780 1.00 82.56 84 ALA A CA 1
ATOM 676 C C . ALA A 1 84 ? 6.134 -0.241 -2.705 1.00 82.56 84 ALA A C 1
ATOM 678 O O . ALA A 1 84 ? 6.749 -0.740 -3.638 1.00 82.56 84 ALA A O 1
ATOM 679 N N . SER A 1 85 ? 6.760 0.165 -1.597 1.00 77.00 85 SER A N 1
ATOM 680 C CA . SER A 1 85 ? 8.166 -0.117 -1.331 1.00 77.00 85 SER A CA 1
ATOM 681 C C . SER A 1 85 ? 8.444 -0.403 0.145 1.00 77.00 85 SER A C 1
ATOM 683 O O . SER A 1 85 ? 7.672 -0.069 1.057 1.00 77.00 85 SER A O 1
ATOM 685 N N . THR A 1 86 ? 9.582 -1.044 0.397 1.00 73.88 86 THR A N 1
ATOM 686 C CA . THR A 1 86 ? 10.141 -1.206 1.742 1.00 73.88 86 THR A CA 1
ATOM 687 C C . THR A 1 86 ? 10.812 0.093 2.205 1.00 73.88 86 THR A C 1
ATOM 689 O O . THR A 1 86 ? 11.137 0.975 1.409 1.00 73.88 86 THR A O 1
ATOM 692 N N . GLU A 1 87 ? 11.001 0.248 3.518 1.00 71.62 87 GLU A N 1
ATOM 693 C CA . GLU A 1 87 ? 11.670 1.428 4.078 1.00 71.62 87 GLU A CA 1
ATOM 694 C C . GLU A 1 87 ? 13.083 1.578 3.493 1.00 71.62 87 GLU A C 1
ATOM 696 O O . GLU A 1 87 ? 13.845 0.615 3.438 1.00 71.62 87 GLU A O 1
ATOM 701 N N . GLY A 1 88 ? 13.435 2.784 3.046 1.00 68.94 88 GLY A N 1
ATOM 702 C CA . GLY A 1 88 ? 14.715 3.056 2.397 1.00 68.94 88 GLY A CA 1
ATOM 703 C C . GLY A 1 88 ? 14.738 2.808 0.885 1.00 68.94 88 GLY A C 1
ATOM 704 O O . GLY A 1 88 ? 15.690 3.254 0.246 1.00 68.94 88 GLY A O 1
ATOM 705 N N . ASN A 1 89 ? 13.701 2.190 0.308 1.00 72.12 89 ASN A N 1
ATOM 706 C CA . ASN A 1 89 ? 13.665 1.786 -1.101 1.00 72.12 89 ASN A CA 1
ATOM 707 C C . ASN A 1 89 ? 12.652 2.579 -1.939 1.00 72.12 89 ASN A C 1
ATOM 709 O O . ASN A 1 89 ? 11.736 3.232 -1.418 1.00 72.12 89 ASN A O 1
ATOM 713 N N . VAL A 1 90 ? 12.834 2.515 -3.258 1.00 74.88 90 VAL A N 1
ATOM 714 C CA . VAL A 1 90 ? 11.942 3.131 -4.249 1.00 74.88 90 VAL A CA 1
ATOM 715 C C . VAL A 1 90 ? 10.788 2.198 -4.601 1.00 74.88 90 VAL A C 1
ATOM 717 O O . VAL A 1 90 ? 10.899 0.981 -4.463 1.00 74.88 90 VAL A O 1
ATOM 720 N N . ALA A 1 91 ? 9.673 2.781 -5.026 1.00 77.31 91 ALA A N 1
ATOM 721 C CA . ALA A 1 91 ? 8.569 2.056 -5.638 1.00 77.31 91 ALA A CA 1
ATOM 722 C C . ALA A 1 91 ? 8.776 2.018 -7.161 1.00 77.31 91 ALA A C 1
ATOM 724 O O . ALA A 1 91 ? 9.314 2.966 -7.744 1.00 77.31 91 ALA A O 1
ATOM 725 N N . LEU A 1 92 ? 8.368 0.918 -7.792 1.00 77.25 92 LEU A N 1
ATOM 726 C CA . LEU A 1 92 ? 8.428 0.747 -9.243 1.00 77.25 92 LEU A CA 1
ATOM 727 C C . LEU A 1 92 ? 7.115 1.204 -9.874 1.00 77.25 92 LEU A C 1
ATOM 729 O O . LEU A 1 92 ? 6.038 0.869 -9.379 1.00 77.25 92 LEU A O 1
ATOM 733 N N . THR A 1 93 ? 7.205 1.913 -10.997 1.00 80.00 93 THR A N 1
ATOM 734 C CA . THR A 1 93 ? 6.037 2.312 -11.789 1.00 80.00 93 THR A CA 1
ATOM 735 C C . THR A 1 93 ? 6.285 2.107 -13.277 1.00 80.00 93 THR A C 1
ATOM 737 O O . THR A 1 93 ? 7.430 2.090 -13.735 1.00 80.00 93 THR A O 1
ATOM 740 N N . SER A 1 94 ? 5.197 1.939 -14.024 1.00 78.56 94 SER A N 1
ATOM 741 C CA . SER A 1 94 ? 5.215 1.900 -15.483 1.00 78.56 94 SER A CA 1
ATOM 742 C C . SER A 1 94 ? 5.680 3.244 -16.057 1.00 78.56 94 SER A C 1
ATOM 744 O O . SER A 1 94 ? 5.345 4.301 -15.520 1.00 78.56 94 SER A O 1
ATOM 746 N N . ILE A 1 95 ? 6.411 3.199 -17.177 1.00 76.19 95 ILE A N 1
ATOM 747 C CA . ILE A 1 95 ? 6.747 4.386 -17.987 1.00 76.19 95 ILE A CA 1
ATOM 748 C C . ILE A 1 95 ? 5.532 4.950 -18.737 1.00 76.19 95 ILE A C 1
ATOM 750 O O . ILE A 1 95 ? 5.495 6.127 -19.083 1.00 76.19 95 ILE A O 1
ATOM 754 N N . ASP A 1 96 ? 4.545 4.097 -19.006 1.00 83.19 96 ASP A N 1
ATOM 755 C CA . ASP A 1 96 ? 3.269 4.472 -19.601 1.00 83.19 96 ASP A CA 1
ATOM 756 C C . ASP A 1 96 ? 2.355 5.009 -18.497 1.00 83.19 96 ASP A C 1
ATOM 758 O O . ASP A 1 96 ? 1.965 4.252 -17.604 1.00 83.19 96 ASP A O 1
ATOM 762 N N . ALA A 1 97 ? 2.047 6.307 -18.561 1.00 80.00 97 ALA A N 1
ATOM 763 C CA . ALA A 1 97 ? 1.253 7.024 -17.567 1.00 80.00 97 ALA A CA 1
ATOM 764 C C . ALA A 1 97 ? -0.223 6.592 -17.529 1.00 80.00 97 ALA A C 1
ATOM 766 O O . ALA A 1 97 ? -0.898 6.840 -16.532 1.00 80.00 97 ALA A O 1
ATOM 767 N N . GLU A 1 98 ? -0.718 5.933 -18.582 1.00 87.81 98 GLU A N 1
ATOM 768 C CA . GLU A 1 98 ? -2.079 5.382 -18.618 1.00 87.81 98 GLU A CA 1
ATOM 769 C C . GLU A 1 98 ? -2.171 4.028 -17.896 1.00 87.81 98 GLU A C 1
ATOM 771 O O . GLU A 1 98 ? -3.266 3.519 -17.642 1.00 87.81 98 GLU A O 1
ATOM 776 N N . LYS A 1 99 ? -1.028 3.425 -17.540 1.00 85.00 99 LYS A N 1
ATOM 777 C CA . LYS A 1 99 ? -0.977 2.184 -16.764 1.00 85.00 99 LYS A CA 1
ATOM 778 C C . LYS A 1 99 ? -0.8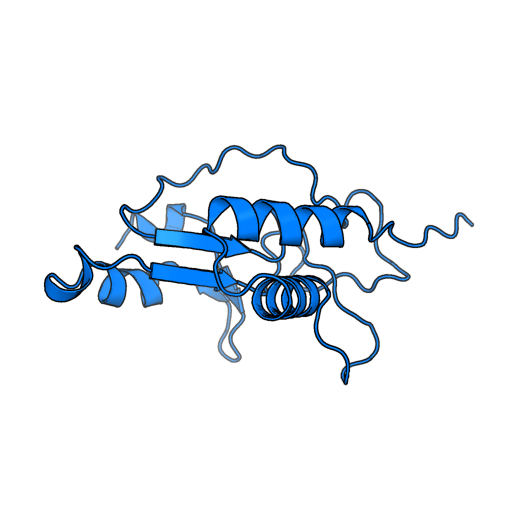25 2.482 -15.280 1.00 85.00 99 LYS A C 1
ATOM 780 O O . LYS A 1 99 ? -0.042 3.333 -14.866 1.00 85.00 99 LYS A O 1
ATOM 785 N N . ALA A 1 100 ? -1.550 1.715 -14.469 1.00 87.12 100 ALA A N 1
ATOM 786 C CA . ALA A 1 100 ? -1.362 1.720 -13.026 1.00 87.12 100 ALA A CA 1
ATOM 787 C C . ALA A 1 100 ? 0.077 1.311 -12.657 1.00 87.12 100 ALA A C 1
ATOM 789 O O . ALA A 1 100 ? 0.751 0.595 -13.404 1.00 87.12 100 ALA A O 1
ATOM 790 N N . SER A 1 101 ? 0.535 1.734 -11.478 1.00 86.44 101 SER A N 1
ATOM 791 C CA . SER A 1 101 ? 1.770 1.203 -10.901 1.00 86.44 101 SER A CA 1
ATOM 792 C C . SER A 1 101 ? 1.643 -0.306 -10.684 1.00 86.44 101 SER A C 1
ATOM 794 O O . SER A 1 101 ? 0.544 -0.828 -10.469 1.00 86.44 101 SER A O 1
ATOM 796 N N . TYR A 1 102 ? 2.774 -1.008 -10.658 1.00 86.44 102 TYR A N 1
ATOM 797 C CA . TYR A 1 102 ? 2.777 -2.451 -10.432 1.00 86.44 102 TYR A CA 1
ATOM 798 C C . TYR A 1 102 ? 2.146 -2.831 -9.088 1.00 86.44 102 TYR A C 1
ATOM 800 O O . TYR A 1 102 ? 1.363 -3.769 -9.021 1.00 86.44 102 TYR A O 1
ATOM 808 N N . PHE A 1 103 ? 2.421 -2.072 -8.021 1.00 89.44 103 PHE A N 1
ATOM 809 C CA . PHE A 1 103 ? 1.798 -2.319 -6.718 1.00 89.44 103 PHE A CA 1
ATOM 810 C C . PHE A 1 103 ? 0.278 -2.141 -6.765 1.00 89.44 103 PHE A C 1
ATOM 812 O O . PHE A 1 103 ? -0.450 -2.998 -6.261 1.00 89.44 103 PHE A O 1
ATOM 819 N N . THR A 1 104 ? -0.209 -1.063 -7.385 1.00 91.31 104 THR A N 1
ATOM 820 C CA . THR A 1 104 ? -1.651 -0.815 -7.514 1.00 91.31 104 THR A CA 1
ATOM 821 C C . THR A 1 104 ? -2.321 -1.903 -8.347 1.00 91.31 104 THR A C 1
ATOM 823 O O . THR A 1 104 ? -3.373 -2.410 -7.953 1.00 91.31 104 THR A O 1
ATOM 826 N N . ASP A 1 105 ? -1.705 -2.309 -9.458 1.00 91.38 105 ASP A N 1
ATOM 827 C CA . ASP A 1 105 ? -2.232 -3.370 -10.312 1.00 91.38 105 ASP A CA 1
ATOM 828 C C . ASP A 1 105 ? -2.281 -4.723 -9.585 1.00 91.38 105 ASP A C 1
ATOM 830 O O . ASP A 1 105 ? -3.327 -5.376 -9.581 1.00 91.38 105 ASP A O 1
ATOM 834 N N . SER A 1 106 ? -1.219 -5.104 -8.864 1.00 90.81 106 SER A N 1
ATOM 835 C CA . SER A 1 106 ? -1.191 -6.329 -8.053 1.00 90.81 106 SER A CA 1
ATOM 836 C C . SER A 1 106 ? -2.248 -6.322 -6.943 1.00 90.81 106 SER A C 1
ATOM 838 O O . SER A 1 106 ? -2.929 -7.326 -6.722 1.00 90.81 106 SER A O 1
ATOM 840 N N . VAL A 1 107 ? -2.446 -5.192 -6.250 1.00 93.19 107 VAL A N 1
ATOM 841 C CA . VAL A 1 107 ? -3.505 -5.061 -5.231 1.00 93.19 107 VAL A CA 1
ATOM 842 C C . VAL A 1 107 ? -4.886 -5.234 -5.864 1.00 93.19 107 VAL A C 1
ATOM 844 O O . VAL A 1 107 ? -5.682 -6.045 -5.386 1.00 93.19 107 VAL A O 1
ATOM 847 N N . CYS A 1 108 ? -5.174 -4.514 -6.9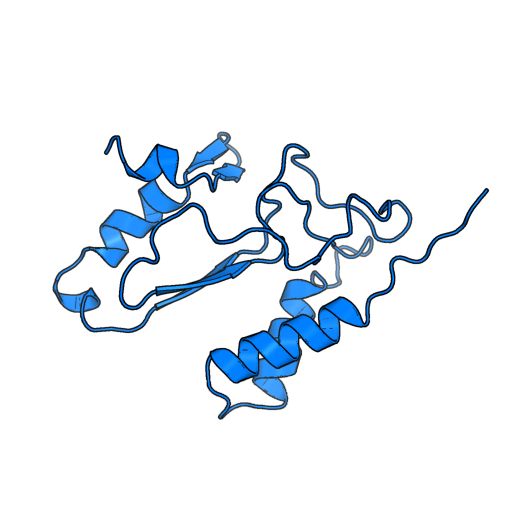49 1.00 94.19 108 CYS A N 1
ATOM 848 C CA . CYS A 1 108 ? -6.461 -4.586 -7.639 1.00 94.19 108 CYS A CA 1
ATOM 849 C C . CYS A 1 108 ? -6.740 -5.986 -8.199 1.00 94.19 108 CYS A C 1
ATOM 851 O O . CYS A 1 108 ? -7.853 -6.498 -8.056 1.00 94.19 108 CYS A O 1
ATOM 853 N N . THR A 1 109 ? -5.741 -6.619 -8.811 1.00 94.25 109 THR A N 1
ATOM 854 C CA . THR A 1 109 ? -5.846 -7.969 -9.373 1.00 94.25 109 THR A CA 1
ATOM 855 C C . THR A 1 109 ? -6.093 -9.001 -8.280 1.00 94.25 109 THR A C 1
ATOM 857 O O . THR A 1 109 ? -7.021 -9.803 -8.398 1.00 94.25 109 THR A O 1
ATOM 860 N N . SER A 1 110 ? -5.352 -8.930 -7.172 1.00 94.81 110 SER A N 1
ATOM 861 C CA . SER A 1 110 ? -5.564 -9.814 -6.027 1.00 94.81 110 SER A CA 1
ATOM 862 C C . SER A 1 110 ? -6.969 -9.660 -5.437 1.00 94.81 110 SER A C 1
ATOM 864 O O . SER A 1 110 ? -7.665 -10.656 -5.243 1.00 94.81 110 SER A O 1
ATOM 866 N N . LEU A 1 111 ? -7.434 -8.426 -5.206 1.00 95.00 111 LEU A N 1
ATOM 867 C CA . LEU A 1 111 ? -8.777 -8.169 -4.669 1.00 95.00 111 LEU A CA 1
ATOM 868 C C . LEU A 1 111 ? -9.891 -8.652 -5.609 1.00 95.00 111 LEU A C 1
ATOM 870 O O . LEU A 1 111 ? -10.914 -9.148 -5.141 1.00 95.00 111 LEU A O 1
ATOM 874 N N . ARG A 1 112 ? -9.693 -8.541 -6.928 1.00 96.38 112 ARG A N 1
ATOM 875 C CA . ARG A 1 112 ? -10.650 -9.019 -7.937 1.00 96.38 112 ARG A CA 1
ATOM 876 C C . ARG A 1 112 ? -10.718 -10.545 -7.990 1.00 96.38 112 ARG A C 1
ATOM 878 O O . ARG A 1 112 ? -11.810 -11.099 -8.074 1.00 96.38 112 ARG A O 1
ATOM 885 N N . ASN A 1 113 ? -9.567 -11.213 -7.950 1.00 96.44 113 ASN A N 1
ATOM 886 C CA . ASN A 1 113 ? -9.474 -12.666 -8.103 1.00 96.44 113 ASN A CA 1
ATOM 887 C C . ASN A 1 113 ? -9.779 -13.419 -6.800 1.00 96.44 113 ASN A C 1
ATOM 889 O O . ASN A 1 113 ? -10.248 -14.557 -6.837 1.00 96.44 113 ASN A O 1
ATOM 893 N N . HIS A 1 114 ? -9.545 -12.783 -5.650 1.00 95.81 114 HIS A N 1
ATOM 894 C CA . HIS A 1 114 ? -9.733 -13.366 -4.325 1.00 95.81 114 HIS A CA 1
ATOM 895 C C . HIS A 1 114 ? -10.533 -12.410 -3.415 1.00 95.81 114 HIS A C 1
ATOM 897 O O . HIS A 1 114 ? -9.985 -11.849 -2.465 1.00 95.81 114 HIS A O 1
ATOM 903 N N . PRO A 1 115 ? -11.842 -12.213 -3.668 1.00 92.88 115 PRO A N 1
ATOM 904 C CA . PRO A 1 115 ? -12.650 -11.216 -2.955 1.00 92.88 115 PRO A CA 1
ATOM 905 C C . PRO A 1 115 ? -12.888 -11.531 -1.469 1.00 92.88 115 PRO A C 1
ATOM 907 O O . PRO A 1 115 ? -13.263 -10.642 -0.711 1.00 92.88 115 PRO A O 1
ATOM 910 N N . TYR A 1 116 ? -12.678 -12.781 -1.046 1.00 94.00 116 TYR A N 1
ATOM 911 C CA . TYR A 1 116 ? -12.898 -13.241 0.333 1.00 94.00 116 TYR A CA 1
ATOM 912 C C . TYR A 1 116 ? -11.602 -13.511 1.104 1.00 94.00 116 TYR A C 1
ATOM 914 O O . TYR A 1 116 ? -11.646 -14.138 2.160 1.00 94.00 116 TYR A O 1
ATOM 922 N N . GLN A 1 117 ? -10.460 -13.081 0.567 1.00 93.81 117 GLN A N 1
ATOM 923 C CA . GLN A 1 117 ? -9.166 -13.311 1.199 1.00 93.81 117 GLN A CA 1
ATOM 924 C C . GLN A 1 117 ? -8.989 -12.476 2.469 1.00 93.81 117 GLN A C 1
ATOM 926 O O . GLN A 1 117 ? -9.499 -11.354 2.570 1.00 93.81 117 GLN A O 1
ATOM 931 N N . ASP A 1 118 ? -8.213 -12.992 3.416 1.00 93.38 118 ASP A N 1
ATOM 932 C CA . ASP A 1 118 ? -7.785 -12.199 4.565 1.00 93.38 118 ASP A CA 1
ATOM 933 C C . ASP A 1 118 ? -6.602 -11.264 4.223 1.00 93.38 118 ASP A C 1
ATOM 935 O O . ASP A 1 118 ? -6.050 -11.261 3.119 1.00 93.38 118 ASP A O 1
ATOM 939 N N . LEU A 1 119 ? -6.192 -10.422 5.178 1.00 89.44 119 LEU A N 1
ATOM 940 C CA . LEU A 1 119 ? -5.099 -9.465 4.958 1.00 89.44 119 LEU A CA 1
ATOM 941 C C . LEU A 1 119 ? -3.727 -10.133 4.780 1.00 89.44 119 LEU A C 1
ATOM 943 O O . LEU A 1 119 ? -2.852 -9.565 4.120 1.00 89.44 119 LEU A O 1
ATOM 947 N N . ALA A 1 120 ? -3.510 -11.305 5.378 1.00 88.75 120 ALA A N 1
ATOM 948 C CA . ALA A 1 120 ? -2.263 -12.046 5.231 1.00 88.75 120 ALA A CA 1
ATOM 949 C C . ALA A 1 120 ? -2.179 -12.688 3.839 1.00 88.75 120 ALA A C 1
ATOM 951 O O . ALA A 1 120 ? -1.128 -12.628 3.196 1.00 88.75 120 ALA A O 1
ATOM 952 N N . GLU A 1 121 ? -3.291 -13.227 3.346 1.00 92.38 121 GLU A N 1
ATOM 953 C CA . GLU A 1 121 ? -3.438 -13.738 1.986 1.00 92.38 121 GLU A CA 1
ATOM 954 C C . GLU A 1 121 ? -3.278 -12.629 0.948 1.00 92.38 121 GLU A C 1
ATOM 956 O O . GLU A 1 121 ? -2.473 -12.791 0.029 1.00 92.38 121 GLU A O 1
ATOM 961 N N . LEU A 1 122 ? -3.927 -11.474 1.147 1.00 91.44 122 LEU A N 1
ATOM 962 C CA . LEU A 1 122 ? -3.753 -10.298 0.289 1.00 91.44 122 LEU A CA 1
ATOM 963 C C . LEU A 1 122 ? -2.282 -9.917 0.178 1.00 91.44 122 LEU A C 1
ATOM 965 O O . LEU A 1 122 ? -1.762 -9.742 -0.923 1.00 91.44 122 LEU A O 1
ATOM 969 N N . ARG A 1 123 ? -1.582 -9.844 1.316 1.00 87.44 123 ARG A N 1
ATOM 970 C CA . ARG A 1 123 ? -0.150 -9.541 1.334 1.00 87.44 123 ARG A CA 1
ATOM 971 C C . ARG A 1 123 ? 0.648 -10.579 0.556 1.00 87.44 123 ARG A C 1
ATOM 973 O O . ARG A 1 123 ? 1.528 -10.201 -0.208 1.00 87.44 123 ARG A O 1
ATOM 980 N N . ARG A 1 124 ? 0.359 -11.867 0.744 1.00 87.50 124 ARG A N 1
ATOM 981 C CA . ARG A 1 124 ? 1.061 -12.952 0.052 1.00 87.50 124 ARG A CA 1
ATOM 982 C C . ARG A 1 124 ? 0.865 -12.873 -1.463 1.00 87.50 124 ARG A C 1
ATOM 984 O O . ARG A 1 124 ? 1.851 -12.986 -2.178 1.00 87.50 124 ARG A O 1
ATOM 991 N N . HIS A 1 125 ? -0.362 -12.667 -1.941 1.00 89.00 125 HIS A N 1
ATOM 992 C CA . HIS A 1 125 ? -0.652 -12.555 -3.373 1.00 89.00 125 HIS A CA 1
ATOM 993 C C . HIS A 1 125 ? 0.026 -11.335 -3.999 1.00 89.00 125 HIS A C 1
ATOM 995 O O . HIS A 1 125 ? 0.733 -11.479 -4.988 1.00 89.00 125 HIS A O 1
ATOM 1001 N N . VAL A 1 126 ? -0.098 -10.160 -3.371 1.00 87.25 126 VAL A N 1
ATOM 1002 C CA . VAL A 1 126 ? 0.531 -8.930 -3.878 1.00 87.25 126 VAL A CA 1
ATOM 1003 C C . VAL A 1 126 ? 2.051 -9.073 -3.936 1.00 87.25 126 VAL A C 1
ATOM 1005 O O . VAL A 1 126 ? 2.660 -8.696 -4.927 1.00 87.25 126 VAL A O 1
ATOM 1008 N N . MET A 1 127 ? 2.681 -9.643 -2.904 1.00 82.56 127 MET A N 1
ATOM 1009 C CA . MET A 1 127 ? 4.132 -9.864 -2.927 1.00 82.56 127 MET A CA 1
ATOM 1010 C C . MET A 1 127 ? 4.542 -10.901 -3.980 1.00 82.56 127 MET A C 1
ATOM 1012 O O . MET A 1 127 ? 5.561 -10.708 -4.627 1.00 82.56 127 MET A O 1
ATOM 1016 N N . ALA A 1 128 ? 3.760 -11.967 -4.179 1.00 84.19 128 ALA A N 1
ATOM 1017 C CA . ALA A 1 128 ? 4.056 -12.978 -5.196 1.00 84.19 128 ALA A CA 1
ATOM 1018 C C . ALA A 1 128 ? 4.005 -12.400 -6.620 1.00 84.19 128 ALA A C 1
ATOM 1020 O O . ALA A 1 128 ? 4.880 -12.708 -7.428 1.00 84.19 128 ALA A O 1
ATOM 1021 N N . ASP A 1 129 ? 3.027 -11.535 -6.903 1.00 82.69 129 ASP A N 1
ATOM 1022 C CA . ASP A 1 129 ? 2.932 -10.836 -8.187 1.00 82.69 129 ASP A CA 1
ATOM 1023 C C . ASP A 1 129 ? 4.127 -9.895 -8.386 1.00 82.69 129 ASP A C 1
ATOM 1025 O O . ASP A 1 129 ? 4.763 -9.916 -9.439 1.00 82.69 129 ASP A O 1
ATOM 1029 N N . LEU A 1 130 ? 4.486 -9.125 -7.353 1.00 78.44 130 LEU A N 1
ATOM 1030 C CA . LEU A 1 130 ? 5.606 -8.182 -7.405 1.00 78.44 130 LEU A CA 1
ATOM 1031 C C . LEU A 1 130 ? 6.976 -8.872 -7.502 1.00 78.44 130 LEU A C 1
ATOM 1033 O O . LEU A 1 130 ? 7.842 -8.384 -8.221 1.00 78.44 130 LEU A O 1
ATOM 1037 N N . ASP A 1 131 ? 7.178 -10.021 -6.850 1.00 72.44 131 ASP A N 1
ATOM 1038 C CA . ASP A 1 131 ? 8.397 -10.836 -6.985 1.00 72.44 131 ASP A CA 1
ATOM 1039 C C . ASP A 1 131 ? 8.544 -11.423 -8.404 1.00 72.44 131 ASP A C 1
ATOM 1041 O O . ASP A 1 131 ? 9.658 -11.685 -8.871 1.00 72.44 131 ASP A O 1
ATOM 1045 N N . GLY A 1 132 ? 7.422 -11.627 -9.103 1.00 66.00 132 GLY A N 1
ATOM 1046 C CA . GLY A 1 132 ? 7.390 -12.038 -10.507 1.00 66.00 132 GLY A CA 1
ATOM 1047 C C . GLY A 1 132 ? 7.905 -10.962 -11.468 1.00 66.00 132 GLY A C 1
ATOM 1048 O O . GLY A 1 132 ? 8.363 -11.291 -12.568 1.00 66.00 132 GLY A O 1
ATOM 1049 N N . ILE A 1 133 ? 7.900 -9.697 -11.041 1.00 65.88 133 ILE A N 1
ATOM 1050 C CA . ILE A 1 133 ? 8.435 -8.559 -11.789 1.00 65.88 133 ILE A CA 1
ATOM 1051 C C . ILE A 1 133 ? 9.953 -8.561 -11.622 1.00 65.88 133 ILE A C 1
ATOM 1053 O O . ILE A 1 133 ? 10.536 -7.889 -10.770 1.00 65.88 133 ILE A O 1
ATOM 1057 N N . LYS A 1 134 ? 10.628 -9.365 -12.444 1.00 54.34 134 LYS A N 1
ATOM 1058 C CA . LYS A 1 134 ? 12.078 -9.257 -12.603 1.00 54.34 134 LYS A CA 1
ATOM 1059 C C . LYS A 1 134 ? 12.353 -7.918 -13.289 1.00 54.34 134 LYS A C 1
ATOM 1061 O O . LYS A 1 134 ? 11.902 -7.776 -14.423 1.00 54.34 134 LYS A O 1
ATOM 1066 N N . PRO A 1 135 ? 13.096 -6.969 -12.684 1.00 51.66 135 PRO A N 1
ATOM 1067 C CA . PRO A 1 135 ? 13.539 -5.800 -13.432 1.00 51.66 135 PRO A CA 1
ATOM 1068 C C . PRO A 1 135 ? 14.271 -6.305 -14.678 1.00 51.66 135 PRO A C 1
ATOM 1070 O O . PRO A 1 135 ? 15.167 -7.151 -14.572 1.00 51.66 135 PRO A O 1
ATOM 1073 N N . LEU A 1 136 ? 13.834 -5.868 -15.859 1.00 41.59 136 LEU A N 1
ATOM 1074 C CA . LEU A 1 136 ? 14.480 -6.199 -17.122 1.00 41.59 136 LEU A CA 1
ATOM 1075 C C . LEU A 1 136 ? 15.887 -5.590 -17.110 1.00 41.59 136 LEU A C 1
ATOM 1077 O O . LEU A 1 136 ? 16.088 -4.423 -17.425 1.00 41.59 136 LEU A O 1
ATOM 1081 N N . VAL A 1 137 ? 16.880 -6.382 -16.705 1.00 39.75 137 VAL A N 1
ATOM 1082 C CA . VAL A 1 137 ? 18.287 -5.981 -16.741 1.00 39.75 137 VAL A CA 1
ATOM 1083 C C . VAL A 1 137 ? 18.798 -6.158 -18.170 1.00 39.75 137 VAL A C 1
ATOM 1085 O O . VAL A 1 137 ? 19.076 -7.282 -18.589 1.00 39.75 137 VAL A O 1
ATOM 1088 N N . GLN A 1 138 ? 18.980 -5.062 -18.909 1.00 33.16 138 GLN A N 1
ATOM 1089 C CA . GLN A 1 138 ? 20.009 -5.028 -19.949 1.00 33.16 138 GLN A CA 1
ATOM 1090 C C . GLN A 1 138 ? 21.331 -4.619 -19.298 1.00 33.16 138 GLN A C 1
ATOM 1092 O O . GLN A 1 138 ? 21.497 -3.496 -18.831 1.00 33.16 138 GLN A O 1
ATOM 1097 N N . VAL A 1 139 ? 22.259 -5.574 -19.231 1.00 26.70 139 VAL A N 1
ATOM 1098 C CA . VAL A 1 139 ? 23.666 -5.302 -18.934 1.00 26.70 139 VAL A CA 1
ATOM 1099 C C . VAL A 1 139 ? 24.289 -4.778 -20.229 1.00 26.70 139 VAL A C 1
ATOM 1101 O O . VAL A 1 139 ? 24.330 -5.523 -21.209 1.00 26.70 139 VAL A O 1
ATOM 1104 N N . PHE A 1 140 ? 24.751 -3.528 -20.232 1.00 32.81 140 PHE A N 1
ATOM 1105 C CA . PHE A 1 140 ? 25.736 -3.037 -21.200 1.00 32.81 140 PHE A CA 1
ATOM 1106 C C . PHE A 1 140 ? 27.074 -2.852 -20.490 1.00 32.81 140 PHE A C 1
ATOM 1108 O O . PHE A 1 140 ? 27.063 -2.301 -19.363 1.00 32.81 140 PHE A O 1
#

Secondary structure (DSSP, 8-state):
--SGGGG--EEEETTEEEETHHHH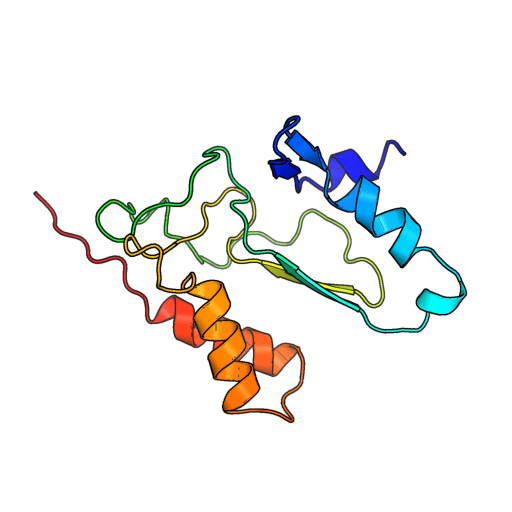HHHHT-HHHHTS-EEEEE-S--BS--SPEEGGG--TTTS---S----SS---TTEEEEESS-TB-PPEE-SSTTSPPHHHHHHHHHHHH-TT--HHHHHHHHHHHHHH--------